Protein AF-A0A317WRM6-F1 (afdb_monomer_lite)

Foldseek 3Di:
DLVVLQVQLLVLLVVVVVCCVPPRLVPDDPVNVVSLLSSLVSLLVVLVDPVSLVSNLSSLVSLLVCLQPDVSSLLSLLLSVVVCVVVVHDHDPSSVVSSVCSCVPRDDPVNVVVCCVVPVPSPD

pLDDT: mean 88.63, std 8.64, range [46.69, 96.06]

InterPro domains:
  IPR053187 Notoamide biosynthesis regulator [PTHR47256] (1-121)

Sequence (124 aa):
AREVCVDAAESVVQLLRIYRAKWGIDYMCLTTVSCVSTALFTLLSELGDPGCKSAFAELCVHARACSRRWPLMKGLMRMLQLSARKNHVTLLPETHALFVDFEATIWERHDDERFKSIYPNFCI

Secondary structure (DSSP, 8-state):
-HHHHHHHHHHHHHHHHHHHHHH-STT--HHHHHHHHHHHHHHHTTTTSHHHHHHHHHHHHHHHHHHTT-HHHHHHHHHHHHHHHHTT----HHHHHHHHHHHHHT--HHHHHHHHHH-GGG--

Organism: NCBI:txid1450535

Structure (mmCIF, N/CA/C/O backbone):
data_AF-A0A317WRM6-F1
#
_entry.id   AF-A0A317WRM6-F1
#
loop_
_atom_site.group_PDB
_atom_site.id
_atom_site.type_symbol
_atom_site.label_atom_id
_atom_site.label_alt_id
_atom_site.label_comp_id
_atom_site.label_asym_id
_atom_site.label_entity_id
_atom_site.label_seq_id
_atom_site.pdbx_PDB_ins_code
_atom_site.Cartn_x
_atom_site.Cartn_y
_atom_site.Cartn_z
_atom_site.occupancy
_atom_site.B_iso_or_equiv
_atom_site.auth_seq_id
_atom_site.auth_comp_id
_atom_site.auth_asym_id
_atom_site.auth_atom_id
_atom_site.pdbx_PDB_model_num
ATOM 1 N N . ALA A 1 1 ? -13.091 13.500 16.367 1.00 81.19 1 ALA A N 1
ATOM 2 C CA . ALA A 1 1 ? -11.744 13.583 15.756 1.00 81.19 1 ALA A CA 1
ATOM 3 C C . ALA A 1 1 ? -11.383 12.287 15.030 1.00 81.19 1 ALA A C 1
ATOM 5 O O . ALA A 1 1 ? -11.184 12.352 13.832 1.00 81.19 1 ALA A O 1
ATOM 6 N N . ARG A 1 2 ? -11.369 11.128 15.712 1.00 87.88 2 ARG A N 1
ATOM 7 C CA . ARG A 1 2 ? -11.096 9.803 15.110 1.00 87.88 2 ARG A CA 1
ATOM 8 C C . ARG A 1 2 ? -11.959 9.485 13.881 1.00 87.88 2 ARG A C 1
ATOM 10 O O . ARG A 1 2 ? -11.409 9.245 12.820 1.00 87.88 2 ARG A O 1
ATOM 17 N N . GLU A 1 3 ? -13.280 9.559 14.025 1.00 90.75 3 GLU A N 1
ATOM 18 C CA . GLU A 1 3 ? -14.256 9.300 12.950 1.00 90.75 3 GLU A CA 1
ATOM 19 C C . GLU A 1 3 ? -13.990 10.156 11.701 1.00 90.75 3 GLU A C 1
ATOM 21 O O . GLU A 1 3 ? -13.790 9.622 10.622 1.00 90.75 3 GLU A O 1
ATOM 26 N N . VAL A 1 4 ? -13.798 11.469 11.877 1.00 94.25 4 VAL A N 1
ATOM 27 C CA . VAL A 1 4 ? -13.439 12.394 10.784 1.00 94.25 4 VAL A CA 1
ATOM 28 C C . VAL A 1 4 ? -12.159 11.970 10.051 1.00 94.25 4 VAL A C 1
ATOM 30 O O . VAL A 1 4 ? -12.070 12.110 8.833 1.00 94.25 4 VAL A O 1
ATOM 33 N N . CYS A 1 5 ? -11.151 11.462 10.767 1.00 93.44 5 CYS A N 1
ATOM 34 C CA . CYS A 1 5 ? -9.920 10.981 10.140 1.00 93.44 5 CYS A CA 1
ATOM 35 C C . CYS A 1 5 ? -10.152 9.700 9.328 1.00 93.44 5 CYS A C 1
ATOM 37 O O . CYS A 1 5 ? -9.566 9.559 8.256 1.00 93.44 5 CYS A O 1
ATOM 39 N N . VAL A 1 6 ? -10.984 8.783 9.829 1.00 93.31 6 VAL A N 1
ATOM 40 C CA . VAL A 1 6 ? -11.346 7.544 9.124 1.00 93.31 6 VAL A CA 1
ATOM 41 C C . VAL A 1 6 ? -12.143 7.872 7.864 1.00 93.31 6 VAL A C 1
ATOM 43 O O . VAL A 1 6 ? -11.726 7.468 6.782 1.00 93.31 6 VAL A O 1
ATOM 46 N N . ASP A 1 7 ? -13.176 8.709 7.965 1.00 95.12 7 ASP A N 1
ATOM 47 C CA . ASP A 1 7 ? -13.976 9.161 6.818 1.00 95.12 7 ASP A CA 1
ATOM 48 C C . ASP A 1 7 ? -13.105 9.832 5.745 1.00 95.12 7 ASP A C 1
ATOM 50 O O . ASP A 1 7 ? -13.259 9.607 4.538 1.00 95.12 7 ASP A O 1
ATOM 54 N N . ALA A 1 8 ? -12.141 10.653 6.172 1.00 95.06 8 ALA A N 1
ATOM 55 C CA . ALA A 1 8 ? -11.186 11.278 5.267 1.00 95.06 8 ALA A CA 1
ATOM 56 C C . ALA A 1 8 ? -10.268 10.242 4.597 1.00 95.06 8 ALA A C 1
ATOM 58 O O . ALA A 1 8 ? -10.011 10.338 3.395 1.00 95.06 8 ALA A O 1
ATOM 59 N N . ALA A 1 9 ? -9.787 9.241 5.339 1.00 95.06 9 ALA A N 1
ATOM 60 C CA . ALA A 1 9 ? -8.959 8.170 4.792 1.00 95.06 9 ALA A CA 1
ATOM 61 C C . ALA A 1 9 ? -9.733 7.316 3.774 1.00 95.06 9 ALA A C 1
ATOM 63 O O . ALA A 1 9 ? -9.209 7.030 2.697 1.00 95.06 9 ALA A O 1
ATOM 64 N N . GLU A 1 10 ? -10.992 6.982 4.056 1.00 94.06 10 GLU A N 1
ATOM 65 C CA . GLU A 1 10 ? -11.882 6.296 3.115 1.00 94.06 10 GLU A CA 1
ATOM 66 C C . GLU A 1 10 ? -12.141 7.134 1.858 1.00 94.06 10 GLU A C 1
ATOM 68 O O . GLU A 1 10 ? -12.072 6.625 0.735 1.00 94.06 10 GLU A O 1
ATOM 73 N N . SER A 1 11 ? -12.341 8.443 2.018 1.00 95.38 11 SER A N 1
ATOM 74 C CA . SER A 1 11 ? -12.479 9.376 0.894 1.00 95.38 11 SER A CA 1
ATOM 75 C C . SER A 1 11 ? -11.225 9.404 0.012 1.00 95.38 11 SER A C 1
ATOM 77 O O . SER A 1 11 ? -11.329 9.452 -1.217 1.00 95.38 11 SER A O 1
ATOM 79 N N . VAL A 1 12 ? -10.029 9.310 0.610 1.00 94.50 12 VAL A N 1
ATOM 80 C CA . VAL A 1 12 ? -8.766 9.160 -0.132 1.00 94.50 12 VAL A CA 1
ATOM 81 C C . VAL A 1 12 ? -8.746 7.850 -0.921 1.00 94.50 12 VAL A C 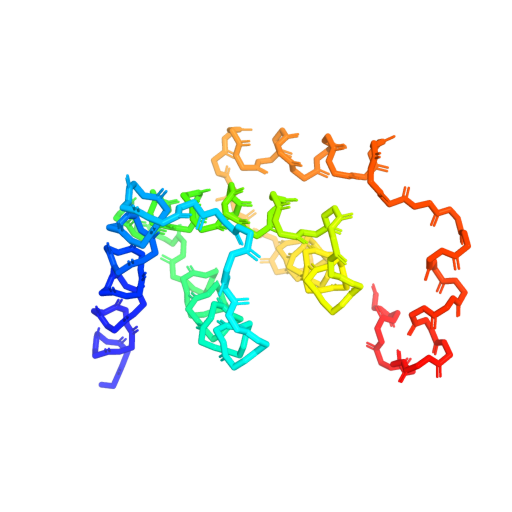1
ATOM 83 O O . VAL A 1 12 ? -8.344 7.869 -2.085 1.00 94.50 12 VAL A O 1
ATOM 86 N N . VAL A 1 13 ? -9.220 6.734 -0.353 1.00 94.00 13 VAL A N 1
ATOM 87 C CA . VAL A 1 13 ? -9.336 5.457 -1.086 1.00 94.00 13 VAL A CA 1
ATOM 88 C C . VAL A 1 13 ? -10.215 5.625 -2.324 1.00 94.00 13 VAL A C 1
ATOM 90 O O . VAL A 1 13 ? -9.792 5.288 -3.433 1.00 94.00 13 VAL A O 1
ATOM 93 N N . GLN A 1 14 ? -11.399 6.224 -2.169 1.00 94.31 14 GLN A N 1
ATOM 94 C CA . GLN A 1 14 ? -12.313 6.454 -3.293 1.00 94.31 14 GLN A CA 1
ATOM 95 C C . GLN A 1 14 ? -11.690 7.353 -4.366 1.00 94.31 14 GLN A C 1
ATOM 97 O O . GLN A 1 14 ? -11.785 7.057 -5.562 1.00 94.31 14 GLN A O 1
ATOM 102 N N . LEU A 1 15 ? -10.994 8.418 -3.961 1.00 92.62 15 LEU A N 1
ATOM 103 C CA . LEU A 1 15 ? -10.312 9.310 -4.894 1.00 92.62 15 LEU A CA 1
ATOM 104 C C . LEU A 1 15 ? -9.218 8.578 -5.681 1.00 92.62 15 LEU A C 1
ATOM 106 O O . LEU A 1 15 ? -9.137 8.734 -6.898 1.00 92.62 15 LEU A O 1
ATOM 110 N N . LEU A 1 16 ? -8.402 7.752 -5.021 1.00 91.25 16 LEU A N 1
ATOM 111 C CA . LEU A 1 16 ? -7.338 6.982 -5.674 1.00 91.25 16 LEU A CA 1
ATOM 112 C C . LEU A 1 16 ? -7.893 5.916 -6.618 1.00 91.25 16 LEU A C 1
ATOM 114 O O . LEU A 1 16 ? -7.305 5.675 -7.677 1.00 91.25 16 LEU A O 1
ATOM 118 N N . ARG A 1 17 ? -9.036 5.317 -6.276 1.00 91.31 17 ARG A N 1
ATOM 119 C CA . ARG A 1 17 ? -9.755 4.385 -7.146 1.00 91.31 17 ARG A CA 1
ATOM 120 C C . ARG A 1 17 ? -10.204 5.074 -8.433 1.00 91.31 17 ARG A C 1
ATOM 122 O O . ARG A 1 17 ? -9.891 4.589 -9.522 1.00 91.31 17 ARG A O 1
ATOM 129 N N . ILE A 1 18 ? -10.866 6.229 -8.323 1.00 91.94 18 ILE A N 1
ATOM 130 C CA . ILE A 1 18 ? -11.280 7.036 -9.482 1.00 91.94 18 ILE A CA 1
ATOM 131 C C . ILE A 1 18 ? -10.053 7.463 -10.286 1.00 91.94 18 ILE A C 1
ATOM 133 O O . ILE A 1 18 ? -10.029 7.311 -11.508 1.00 91.94 18 ILE A O 1
ATOM 137 N N . TYR A 1 19 ? -9.018 7.952 -9.603 1.00 89.56 19 TYR A N 1
ATOM 138 C CA . TYR A 1 19 ? -7.808 8.446 -10.239 1.00 89.56 19 TYR A CA 1
ATOM 139 C C . TYR A 1 19 ? -7.139 7.361 -11.084 1.00 89.56 19 TYR A C 1
ATOM 141 O O . TYR A 1 19 ? -6.888 7.544 -12.275 1.00 89.56 19 TYR A O 1
ATOM 149 N N . ARG A 1 20 ? -6.921 6.187 -10.483 1.00 87.19 20 ARG A N 1
ATOM 150 C CA . ARG A 1 20 ? -6.341 5.030 -11.163 1.00 87.19 20 ARG A CA 1
ATOM 151 C C . ARG A 1 20 ? -7.199 4.580 -12.344 1.00 87.19 20 ARG A C 1
ATOM 153 O O . ARG A 1 20 ? -6.636 4.232 -13.374 1.00 87.19 20 ARG A O 1
ATOM 160 N N . ALA A 1 21 ? -8.524 4.585 -12.210 1.00 90.06 21 ALA A N 1
ATOM 161 C CA . ALA A 1 21 ? -9.429 4.161 -13.276 1.00 90.06 21 ALA A CA 1
ATOM 162 C C . ALA A 1 21 ? -9.463 5.135 -14.466 1.00 90.06 21 ALA A C 1
ATOM 164 O O . ALA A 1 21 ? -9.686 4.708 -15.596 1.00 90.06 21 ALA A O 1
ATOM 165 N N . LYS A 1 22 ? -9.269 6.438 -14.224 1.00 91.38 22 LYS A N 1
ATOM 166 C CA . LYS A 1 22 ? -9.363 7.479 -15.259 1.00 91.38 22 LYS A CA 1
ATOM 167 C C . LYS A 1 22 ? -8.026 7.823 -15.906 1.00 91.38 22 LYS A C 1
ATOM 169 O O . LYS A 1 22 ? -7.989 8.024 -17.114 1.00 91.38 22 LYS A O 1
ATOM 174 N N . TRP A 1 23 ? -6.954 7.885 -15.120 1.00 88.88 23 TRP A N 1
ATOM 175 C CA . TRP A 1 23 ? -5.641 8.344 -15.582 1.00 88.88 23 TRP A CA 1
ATOM 176 C C . TRP A 1 23 ? -4.540 7.293 -15.427 1.00 88.88 23 TRP A C 1
ATOM 178 O O . TRP A 1 23 ? -3.494 7.414 -16.051 1.00 88.88 23 TRP A O 1
ATOM 188 N N . GLY A 1 24 ? -4.758 6.233 -14.649 1.00 85.94 24 GLY A N 1
ATOM 189 C CA . GLY A 1 24 ? -3.700 5.289 -14.293 1.00 85.94 24 GLY A CA 1
ATOM 190 C C . GLY A 1 24 ? -2.808 5.813 -13.164 1.00 85.94 24 GLY A C 1
ATOM 191 O O . GLY A 1 24 ? -2.975 6.922 -12.665 1.00 85.94 24 GLY A O 1
ATOM 192 N N . ILE A 1 25 ? -1.868 4.985 -12.706 1.00 80.06 25 ILE A N 1
ATOM 193 C CA . ILE A 1 25 ? -1.009 5.311 -11.552 1.00 80.06 25 ILE A CA 1
ATOM 194 C C . ILE A 1 25 ? 0.173 6.221 -11.924 1.00 80.06 25 ILE A C 1
ATOM 196 O O . ILE A 1 25 ? 0.790 6.846 -11.067 1.00 80.06 25 ILE A O 1
ATOM 200 N N . ASP A 1 26 ? 0.458 6.313 -13.218 1.00 79.25 26 ASP A N 1
ATOM 201 C CA . ASP A 1 26 ? 1.665 6.912 -13.781 1.00 79.25 26 ASP A CA 1
ATOM 202 C C . ASP A 1 26 ? 1.708 8.436 -13.650 1.00 79.25 26 ASP A C 1
ATOM 204 O O . ASP A 1 26 ? 2.788 9.021 -13.659 1.00 79.25 26 ASP A O 1
ATOM 208 N N . TYR A 1 27 ? 0.542 9.063 -13.500 1.00 79.75 27 TYR A N 1
ATOM 209 C CA . TYR A 1 27 ? 0.389 10.516 -13.450 1.00 79.75 27 TYR A CA 1
ATOM 210 C C . TYR A 1 27 ? 0.244 11.067 -12.02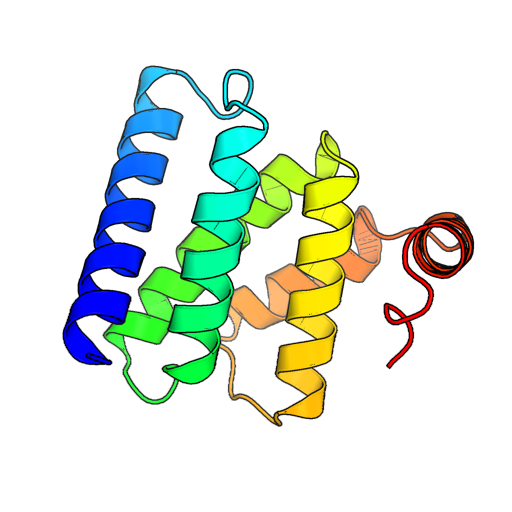8 1.00 79.75 27 TYR A C 1
ATOM 212 O O . TYR A 1 27 ? 0.102 12.280 -11.857 1.00 79.75 27 TYR A O 1
ATOM 220 N N . MET A 1 28 ? 0.258 10.206 -11.001 1.00 77.56 28 MET A N 1
ATOM 221 C CA . MET A 1 28 ? 0.088 10.662 -9.622 1.00 77.56 28 MET A CA 1
ATOM 222 C C . MET A 1 28 ? 1.225 11.627 -9.231 1.00 77.56 28 MET A C 1
ATOM 224 O O . MET A 1 28 ? 2.386 11.437 -9.590 1.00 77.56 28 MET A O 1
ATOM 228 N N . CYS A 1 29 ? 0.897 12.673 -8.472 1.00 79.75 29 CYS A N 1
ATOM 229 C CA . CYS A 1 29 ? 1.877 13.657 -8.015 1.00 79.75 29 CYS A CA 1
ATOM 230 C C . CYS A 1 29 ? 2.544 13.198 -6.711 1.00 79.75 29 CYS A C 1
ATOM 232 O O . CYS A 1 29 ? 1.951 12.471 -5.914 1.00 79.75 29 CYS A O 1
ATOM 234 N N . LEU A 1 30 ? 3.755 13.689 -6.434 1.00 78.19 30 LEU A N 1
ATOM 235 C CA . LEU A 1 30 ? 4.442 13.437 -5.166 1.00 78.19 30 LEU A CA 1
ATOM 236 C C . LEU A 1 30 ? 3.612 13.890 -3.952 1.00 78.19 30 LEU A C 1
ATOM 238 O O . LEU A 1 30 ? 3.650 13.241 -2.911 1.00 78.19 30 LEU A O 1
ATOM 242 N N . THR A 1 31 ? 2.814 14.953 -4.083 1.00 83.19 31 THR A N 1
ATOM 243 C CA . THR A 1 31 ? 1.901 15.412 -3.021 1.00 83.19 31 THR A CA 1
ATOM 244 C C . THR A 1 31 ? 0.830 14.380 -2.674 1.00 83.19 31 THR A C 1
ATOM 246 O O . THR A 1 31 ? 0.372 14.330 -1.540 1.00 83.19 31 THR A O 1
ATOM 249 N N . THR A 1 32 ? 0.469 13.490 -3.600 1.00 85.31 32 THR A N 1
ATOM 250 C CA . THR A 1 32 ? -0.442 12.375 -3.320 1.00 85.31 32 THR A CA 1
ATOM 251 C C . THR A 1 32 ? 0.175 11.387 -2.326 1.00 85.31 32 THR A C 1
ATOM 253 O O . THR A 1 32 ? -0.552 10.760 -1.561 1.00 85.31 32 THR A O 1
ATOM 256 N N . VAL A 1 33 ? 1.509 11.276 -2.270 1.00 84.81 33 VAL A N 1
ATOM 257 C CA . VAL A 1 33 ? 2.203 10.360 -1.351 1.00 84.81 33 VAL A CA 1
ATOM 258 C C . VAL A 1 33 ? 1.984 10.747 0.110 1.00 84.81 33 VAL A C 1
ATOM 260 O O . VAL A 1 33 ? 1.797 9.855 0.934 1.00 84.81 33 VAL A O 1
ATOM 263 N N . SER A 1 34 ? 1.956 12.040 0.451 1.00 86.62 34 SER A N 1
ATOM 264 C CA . SER A 1 34 ? 1.674 12.460 1.831 1.00 86.62 34 SER A CA 1
ATOM 265 C C . SER A 1 34 ? 0.230 12.145 2.225 1.00 86.62 34 SER A C 1
ATOM 267 O O . SER A 1 34 ? 0.012 11.596 3.300 1.00 86.62 34 SER A O 1
ATOM 269 N N . CYS A 1 35 ? -0.742 12.382 1.339 1.00 89.88 35 CYS A N 1
ATOM 270 C CA . CYS A 1 35 ? -2.142 12.020 1.581 1.00 89.88 35 CYS A CA 1
ATOM 271 C C . CYS A 1 35 ? -2.325 10.504 1.760 1.00 89.88 35 CYS A C 1
ATOM 273 O O . CYS A 1 35 ? -2.981 10.068 2.703 1.00 89.88 35 CYS A O 1
ATOM 275 N N . VAL A 1 36 ? -1.708 9.700 0.885 1.00 92.31 36 VAL A N 1
ATOM 276 C CA . VAL A 1 36 ? -1.723 8.229 0.964 1.00 92.31 36 VAL A CA 1
ATOM 277 C C . VAL A 1 36 ? -1.074 7.752 2.263 1.00 92.31 36 VAL A C 1
ATOM 279 O O . VAL A 1 36 ? -1.614 6.871 2.925 1.00 92.31 36 VAL A O 1
ATOM 282 N N . SER A 1 37 ? 0.055 8.354 2.650 1.00 92.06 37 SER A N 1
ATOM 283 C CA . SER A 1 37 ? 0.745 8.068 3.910 1.00 92.06 37 SER A CA 1
ATOM 284 C C . SER A 1 37 ? -0.171 8.268 5.109 1.00 92.06 37 SER A C 1
ATOM 286 O O . SER A 1 37 ? -0.370 7.346 5.900 1.00 92.06 37 SER A O 1
ATOM 288 N N . THR A 1 38 ? -0.771 9.455 5.219 1.00 93.56 38 THR A N 1
ATOM 289 C CA . THR A 1 38 ? -1.664 9.790 6.328 1.00 93.56 38 THR A CA 1
ATOM 290 C C . THR A 1 38 ? -2.844 8.825 6.384 1.00 93.56 38 THR A C 1
ATOM 292 O O . THR A 1 38 ? -3.086 8.250 7.440 1.00 93.56 38 THR A O 1
ATOM 295 N N . ALA A 1 39 ? -3.507 8.563 5.254 1.00 95.44 39 ALA A N 1
ATOM 296 C CA . ALA A 1 39 ? -4.624 7.622 5.196 1.00 95.44 39 ALA A CA 1
ATOM 297 C C . ALA A 1 39 ? -4.219 6.199 5.626 1.00 95.44 39 ALA A C 1
ATOM 299 O O . ALA A 1 39 ? -4.920 5.573 6.419 1.00 95.44 39 ALA A O 1
ATOM 300 N N . LEU A 1 40 ? -3.063 5.702 5.170 1.00 95.19 40 LEU A N 1
ATOM 301 C CA . LEU A 1 40 ? -2.553 4.379 5.542 1.00 95.19 40 LEU A CA 1
ATOM 302 C C . LEU A 1 40 ? -2.292 4.258 7.046 1.00 95.19 40 LEU A C 1
ATOM 304 O O . LEU A 1 40 ? -2.714 3.276 7.650 1.00 95.19 40 LEU A O 1
ATOM 308 N N . PHE A 1 41 ? -1.629 5.235 7.669 1.00 94.00 41 PHE A N 1
ATOM 309 C CA . PHE A 1 41 ? -1.349 5.187 9.110 1.00 94.00 41 PHE A CA 1
ATOM 310 C C . PHE A 1 41 ? -2.595 5.423 9.973 1.00 94.00 41 PHE A C 1
ATOM 312 O O . PHE A 1 41 ? -2.711 4.825 11.048 1.00 94.00 41 PHE A O 1
ATOM 319 N N . THR A 1 42 ? -3.546 6.234 9.500 1.00 95.00 42 THR A N 1
ATOM 320 C CA . THR A 1 42 ? -4.863 6.363 10.131 1.00 95.00 42 THR A CA 1
ATOM 321 C C . THR A 1 42 ? -5.578 5.016 10.138 1.00 95.00 42 THR A C 1
ATOM 323 O O . THR A 1 42 ? -5.923 4.530 11.207 1.00 95.00 42 THR A O 1
ATOM 326 N N . LEU A 1 43 ? -5.715 4.358 8.984 1.00 94.38 43 LEU A N 1
ATOM 327 C CA . LEU A 1 43 ? -6.417 3.075 8.890 1.00 94.38 43 LEU A CA 1
ATOM 328 C C . LEU A 1 43 ? -5.675 1.936 9.607 1.00 94.38 43 LEU A C 1
ATOM 330 O O . LEU A 1 43 ? -6.317 1.078 10.206 1.00 94.38 43 LEU A O 1
ATOM 334 N N . LEU A 1 44 ? -4.335 1.945 9.618 1.00 93.44 44 LEU A N 1
ATOM 335 C CA . LEU A 1 44 ? -3.521 0.970 10.359 1.00 93.44 44 LEU A CA 1
ATOM 336 C C . LEU A 1 44 ? -3.849 0.971 11.861 1.00 93.44 44 LEU A C 1
ATOM 338 O O . LEU A 1 44 ? -3.853 -0.084 12.493 1.00 93.44 44 LEU A O 1
ATOM 342 N N . SER A 1 45 ? -4.128 2.150 12.422 1.00 91.00 45 SER A N 1
ATOM 343 C CA . SER A 1 45 ? -4.478 2.316 13.840 1.00 91.00 45 SER A CA 1
ATOM 344 C C . SER A 1 45 ? -5.899 1.831 14.156 1.00 91.00 45 SER A C 1
ATOM 346 O O . SER A 1 45 ? -6.251 1.660 15.319 1.00 91.00 45 SER A O 1
ATOM 348 N N . GLU A 1 46 ? -6.698 1.580 13.118 1.00 92.19 46 GLU A N 1
ATOM 349 C CA . GLU A 1 46 ? -8.138 1.337 13.184 1.00 92.19 46 GLU A CA 1
ATOM 350 C C . GLU A 1 46 ? -8.535 -0.049 12.660 1.00 92.19 46 GLU A C 1
ATOM 352 O O . GLU A 1 46 ? -9.713 -0.352 12.487 1.00 92.19 46 GLU A O 1
ATOM 357 N N . LEU A 1 47 ? -7.565 -0.953 12.482 1.00 90.00 47 LEU A N 1
ATOM 358 C CA . LEU A 1 47 ? -7.788 -2.312 11.973 1.00 90.00 47 LEU A CA 1
ATOM 359 C C . LEU A 1 47 ? -8.627 -3.213 12.899 1.00 90.00 47 LEU A C 1
ATOM 361 O O . LEU A 1 47 ? -8.765 -4.396 12.619 1.00 90.00 47 LEU A O 1
ATOM 365 N N . GLY A 1 48 ? -9.199 -2.710 13.994 1.00 86.38 48 GLY A N 1
ATOM 366 C CA . GLY A 1 48 ? -10.268 -3.409 14.715 1.00 86.38 48 GLY A CA 1
ATOM 367 C C . GLY A 1 48 ? -11.593 -3.416 13.944 1.00 86.38 48 GLY A C 1
ATOM 368 O O . GLY A 1 48 ? -12.364 -4.367 14.066 1.00 86.38 48 GLY A O 1
ATOM 369 N N . ASP A 1 49 ? -11.829 -2.395 13.118 1.00 88.81 49 ASP A N 1
ATOM 370 C CA . ASP A 1 49 ? -13.030 -2.251 12.300 1.00 88.81 49 ASP A CA 1
ATOM 371 C C . ASP A 1 49 ? -12.872 -2.951 10.928 1.00 88.81 49 ASP A C 1
ATOM 373 O O . ASP A 1 49 ? -11.886 -2.712 10.219 1.00 88.81 49 ASP A O 1
ATOM 377 N N . PRO A 1 50 ? -13.812 -3.826 10.516 1.00 87.19 50 PRO A N 1
ATOM 378 C CA . PRO A 1 50 ? -13.774 -4.475 9.206 1.00 87.19 50 PRO A CA 1
ATOM 379 C C . PRO A 1 50 ? -13.754 -3.505 8.015 1.00 87.19 50 PRO A C 1
ATOM 381 O O . PRO A 1 50 ? -13.087 -3.807 7.021 1.00 87.19 50 PRO A O 1
ATOM 384 N N . GLY A 1 51 ? -14.441 -2.359 8.111 1.00 88.62 51 GLY A N 1
ATOM 385 C CA . GLY A 1 51 ? -14.428 -1.324 7.069 1.00 88.62 51 GLY A CA 1
ATOM 386 C C . GLY A 1 51 ? -13.017 -0.781 6.858 1.00 88.62 51 GLY A C 1
ATOM 387 O O . GLY A 1 51 ? -12.458 -0.873 5.759 1.00 88.62 51 GLY A O 1
ATOM 388 N N . CYS A 1 52 ? -12.378 -0.379 7.957 1.00 92.06 52 CYS A N 1
ATOM 389 C CA . CYS A 1 52 ? -10.990 0.072 7.970 1.00 92.06 52 CYS A CA 1
ATOM 390 C C . CYS A 1 52 ? -10.011 -0.985 7.434 1.00 92.06 52 CYS A C 1
ATOM 392 O O . CYS A 1 52 ? -9.087 -0.642 6.695 1.00 92.06 52 CYS A O 1
ATOM 394 N N . LYS A 1 53 ? -10.210 -2.278 7.745 1.00 93.00 53 LYS A N 1
ATOM 395 C CA . LYS A 1 53 ? -9.370 -3.366 7.202 1.00 93.00 53 LYS A CA 1
ATOM 396 C C . LYS A 1 53 ? -9.425 -3.446 5.679 1.00 93.00 53 LYS A C 1
ATOM 398 O O . LYS A 1 53 ? -8.379 -3.601 5.047 1.00 93.00 53 LYS A O 1
ATOM 403 N N . SER A 1 54 ? -10.621 -3.351 5.100 1.00 93.00 54 SER A N 1
ATOM 404 C CA . SER A 1 54 ? -10.807 -3.407 3.647 1.00 93.00 54 SER A CA 1
ATOM 405 C C . SER A 1 54 ? -10.197 -2.181 2.961 1.00 93.00 54 SER A C 1
ATOM 407 O O . SER A 1 54 ? -9.407 -2.329 2.026 1.00 93.00 54 SER A O 1
ATOM 409 N N . ALA A 1 55 ? -10.470 -0.983 3.487 1.00 94.50 55 ALA A N 1
ATOM 410 C CA . ALA A 1 55 ? -9.897 0.262 2.979 1.00 94.50 55 ALA A CA 1
ATOM 411 C C . ALA A 1 55 ? -8.358 0.262 3.055 1.00 94.50 55 ALA A C 1
ATOM 413 O O . ALA A 1 55 ? -7.676 0.654 2.104 1.00 94.50 55 ALA A O 1
ATOM 414 N N . PHE A 1 56 ? -7.795 -0.237 4.160 1.00 95.44 56 PHE A N 1
ATOM 415 C CA . PHE A 1 56 ? -6.350 -0.376 4.331 1.00 95.44 56 PHE A CA 1
ATOM 416 C C . PHE A 1 56 ? -5.739 -1.331 3.302 1.00 95.44 56 PHE A C 1
ATOM 418 O O . PHE A 1 56 ? -4.730 -0.999 2.678 1.00 95.44 56 PHE A O 1
ATOM 425 N N . ALA A 1 57 ? -6.353 -2.500 3.093 1.00 94.94 57 ALA A N 1
ATOM 426 C CA . ALA A 1 57 ? -5.886 -3.479 2.116 1.00 94.94 57 ALA A CA 1
ATOM 427 C C . ALA A 1 57 ? -5.846 -2.894 0.695 1.00 94.94 57 ALA A C 1
ATOM 429 O O . ALA A 1 57 ? -4.842 -3.041 -0.007 1.00 94.94 57 ALA A O 1
ATOM 430 N N . GLU A 1 58 ? -6.889 -2.162 0.295 1.00 94.38 58 GLU A N 1
ATOM 431 C CA . GLU A 1 58 ? -6.933 -1.487 -1.002 1.00 94.38 58 GLU A CA 1
ATOM 432 C C . GLU A 1 58 ? -5.812 -0.448 -1.141 1.00 94.38 58 GLU A C 1
ATOM 434 O O . GLU A 1 58 ? -5.069 -0.465 -2.129 1.00 94.38 58 GLU A O 1
ATOM 439 N N . LEU A 1 59 ? -5.606 0.406 -0.132 1.00 94.56 59 LEU A N 1
ATOM 440 C CA . LEU A 1 59 ? -4.498 1.364 -0.154 1.00 94.56 59 LEU A CA 1
ATOM 441 C C . LEU A 1 59 ? -3.130 0.684 -0.222 1.00 94.56 59 LEU A C 1
ATOM 443 O O . LEU A 1 59 ? -2.253 1.185 -0.927 1.00 94.56 59 LEU A O 1
ATOM 447 N N . CYS A 1 60 ? -2.929 -0.457 0.440 1.00 95.31 60 CYS A N 1
ATOM 448 C CA . CYS A 1 60 ? -1.683 -1.218 0.333 1.00 95.31 60 CYS A CA 1
ATOM 449 C C . CYS A 1 60 ? -1.418 -1.700 -1.102 1.00 95.31 60 CYS A C 1
ATOM 451 O O . CYS A 1 60 ? -0.271 -1.666 -1.554 1.00 95.31 60 CYS A O 1
ATOM 453 N N . VAL A 1 61 ? -2.456 -2.082 -1.856 1.00 93.31 61 VAL A N 1
ATOM 454 C CA . VAL A 1 61 ? -2.333 -2.424 -3.287 1.00 93.31 61 VAL A CA 1
ATOM 455 C C . VAL A 1 61 ? -1.873 -1.218 -4.103 1.00 93.31 61 VAL A C 1
ATOM 457 O O . VAL A 1 61 ? -0.976 -1.340 -4.944 1.00 93.31 61 VAL A O 1
ATOM 460 N N . HIS A 1 62 ? -2.449 -0.043 -3.848 1.00 90.69 62 HIS A N 1
ATOM 461 C CA . HIS A 1 62 ? -2.030 1.197 -4.504 1.00 90.69 62 HIS A CA 1
ATOM 462 C C . HIS A 1 62 ? -0.589 1.577 -4.148 1.00 90.69 62 HIS A C 1
ATOM 464 O O . HIS A 1 62 ? 0.220 1.833 -5.041 1.00 90.69 62 HIS A O 1
ATOM 470 N N . ALA A 1 63 ? -0.250 1.556 -2.861 1.00 92.81 63 ALA A N 1
ATOM 471 C CA . ALA A 1 63 ? 1.078 1.885 -2.366 1.00 92.81 63 ALA A CA 1
ATOM 472 C C . ALA A 1 63 ? 2.142 0.952 -2.960 1.00 92.81 63 ALA A C 1
ATOM 474 O O . ALA A 1 63 ? 3.123 1.441 -3.516 1.00 92.81 63 ALA A O 1
ATOM 475 N N . ARG A 1 64 ? 1.903 -0.368 -2.978 1.00 93.06 64 ARG A N 1
ATOM 476 C CA . ARG A 1 64 ? 2.792 -1.350 -3.622 1.00 93.06 64 ARG A CA 1
ATOM 477 C C . ARG A 1 64 ? 3.061 -1.024 -5.089 1.00 93.06 64 ARG A C 1
ATOM 479 O O . ARG A 1 64 ? 4.208 -1.086 -5.532 1.0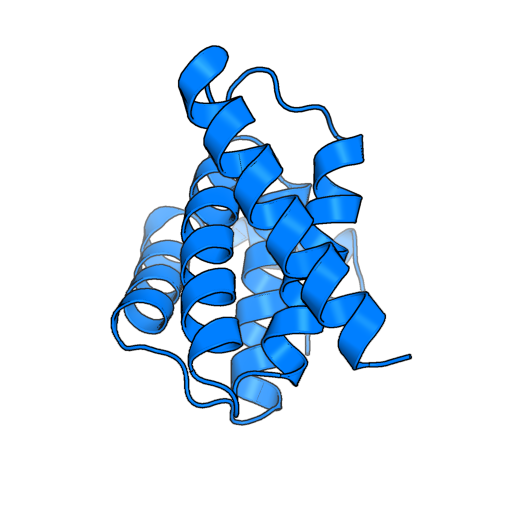0 93.06 64 ARG A O 1
ATOM 486 N N . ALA A 1 65 ? 2.021 -0.692 -5.851 1.00 89.88 65 ALA A N 1
ATOM 487 C CA . ALA A 1 65 ? 2.173 -0.353 -7.262 1.00 89.88 65 ALA A CA 1
ATOM 488 C C . ALA A 1 65 ? 3.029 0.916 -7.449 1.00 89.88 65 ALA A C 1
ATOM 490 O O . ALA A 1 65 ? 3.924 0.935 -8.297 1.00 89.88 65 ALA A O 1
ATOM 491 N N . CYS A 1 66 ? 2.828 1.929 -6.603 1.00 88.50 66 CYS A N 1
ATOM 492 C CA . CYS A 1 66 ? 3.634 3.150 -6.581 1.00 88.50 66 CYS A CA 1
ATOM 493 C C . CYS A 1 66 ? 5.091 2.910 -6.129 1.00 88.50 66 CYS A C 1
ATOM 495 O O . CYS A 1 66 ? 6.006 3.560 -6.641 1.00 88.50 66 CYS A O 1
ATOM 497 N N . SER A 1 67 ? 5.352 1.960 -5.222 1.00 91.25 67 SER A N 1
ATOM 498 C CA . SER A 1 67 ? 6.704 1.652 -4.721 1.00 91.25 67 SER A CA 1
ATOM 499 C C . SER A 1 67 ? 7.682 1.202 -5.802 1.00 91.25 67 SER A C 1
ATOM 501 O O . SER A 1 67 ? 8.887 1.362 -5.632 1.00 91.25 67 SER A O 1
ATOM 503 N N . ARG A 1 68 ? 7.187 0.669 -6.926 1.00 88.00 68 ARG A N 1
ATOM 504 C CA . ARG A 1 68 ? 8.032 0.281 -8.069 1.00 88.00 68 ARG A CA 1
ATOM 505 C C . ARG A 1 68 ? 8.698 1.474 -8.749 1.00 88.00 68 ARG A C 1
ATOM 507 O O . ARG A 1 68 ? 9.718 1.305 -9.405 1.00 88.00 68 ARG A O 1
ATOM 514 N N . ARG A 1 69 ? 8.092 2.657 -8.643 1.00 84.69 69 ARG A N 1
ATOM 515 C CA . ARG A 1 69 ? 8.545 3.875 -9.328 1.00 84.69 69 ARG A CA 1
ATOM 516 C C . ARG A 1 69 ? 9.121 4.895 -8.368 1.00 84.69 69 ARG A C 1
ATOM 518 O O . ARG A 1 69 ? 10.024 5.638 -8.737 1.00 84.69 69 ARG A O 1
ATOM 525 N N . TRP A 1 70 ? 8.587 4.958 -7.153 1.00 86.44 70 TRP A N 1
ATOM 526 C CA . TRP A 1 70 ? 8.890 6.037 -6.227 1.00 86.44 70 TRP A CA 1
ATOM 527 C C . TRP A 1 70 ? 9.588 5.517 -4.979 1.00 86.44 70 TRP A C 1
ATOM 529 O O . TRP A 1 70 ? 8.942 4.870 -4.147 1.00 86.44 70 TRP A O 1
ATOM 539 N N . PRO A 1 71 ? 10.877 5.860 -4.787 1.00 87.69 71 PRO A N 1
ATOM 540 C CA . PRO A 1 71 ? 11.622 5.481 -3.593 1.00 87.69 71 PRO A CA 1
ATOM 541 C C . PRO A 1 71 ? 10.906 5.890 -2.304 1.00 87.69 71 PRO A C 1
ATOM 543 O O . PRO A 1 71 ? 10.839 5.105 -1.369 1.00 87.69 71 PRO A O 1
ATOM 546 N N . LEU A 1 72 ? 10.273 7.067 -2.265 1.00 86.62 72 LEU A N 1
ATOM 547 C CA . LEU A 1 72 ? 9.526 7.495 -1.081 1.00 86.62 72 LEU A CA 1
ATOM 548 C C . LEU A 1 72 ? 8.395 6.516 -0.719 1.00 86.62 72 LEU A C 1
ATOM 550 O O . LEU A 1 72 ? 8.246 6.152 0.444 1.00 86.62 72 LEU A O 1
ATOM 554 N N . MET A 1 73 ? 7.639 6.037 -1.710 1.00 90.19 73 MET A N 1
ATOM 555 C CA . MET A 1 73 ? 6.576 5.056 -1.478 1.00 90.19 73 MET A CA 1
ATOM 556 C C . MET A 1 73 ? 7.136 3.672 -1.132 1.00 90.19 73 MET A C 1
ATOM 558 O O . MET A 1 73 ? 6.546 2.933 -0.348 1.00 90.19 73 MET A O 1
ATOM 562 N N . LYS A 1 74 ? 8.285 3.298 -1.701 1.00 92.00 74 LYS A N 1
ATOM 563 C CA . LYS A 1 74 ? 9.008 2.077 -1.321 1.00 92.00 74 LYS A CA 1
ATOM 564 C C . LYS A 1 74 ? 9.401 2.111 0.156 1.00 92.00 74 LYS A C 1
ATOM 566 O O . LYS A 1 74 ? 9.116 1.163 0.884 1.00 92.00 74 LYS A O 1
ATOM 571 N N . GLY A 1 75 ? 9.955 3.233 0.611 1.00 90.88 75 GLY A N 1
ATOM 572 C CA . GLY A 1 75 ? 10.250 3.456 2.021 1.00 90.88 75 GLY A CA 1
ATOM 573 C C . GLY A 1 75 ? 8.987 3.394 2.885 1.00 90.88 75 GLY A C 1
ATOM 574 O O . GLY A 1 75 ? 8.935 2.691 3.889 1.00 90.88 75 GLY A O 1
ATOM 575 N N . LEU A 1 76 ? 7.917 4.061 2.458 1.00 91.38 76 LEU A N 1
ATOM 576 C CA . LEU A 1 76 ? 6.647 4.059 3.177 1.00 91.38 76 LEU A CA 1
ATOM 577 C C . LEU A 1 76 ? 6.047 2.659 3.358 1.00 91.38 76 LEU A C 1
ATOM 579 O O . LEU A 1 76 ? 5.627 2.311 4.459 1.00 91.38 76 LEU A O 1
ATOM 583 N N . MET A 1 77 ? 6.059 1.838 2.308 1.00 93.56 77 MET A N 1
ATOM 584 C CA . MET A 1 77 ? 5.608 0.446 2.379 1.00 93.56 77 MET A CA 1
ATOM 585 C C . MET A 1 77 ? 6.393 -0.360 3.415 1.00 93.56 77 MET A C 1
ATOM 587 O O . MET A 1 77 ? 5.797 -1.106 4.194 1.00 93.56 77 MET A O 1
ATOM 591 N N . ARG A 1 78 ? 7.716 -0.175 3.478 1.00 92.94 78 ARG A N 1
ATOM 592 C CA . ARG A 1 78 ? 8.543 -0.840 4.488 1.00 92.94 78 ARG A CA 1
ATOM 593 C C . ARG A 1 78 ? 8.237 -0.333 5.898 1.00 92.94 78 ARG A C 1
ATOM 595 O O . ARG A 1 78 ? 8.097 -1.154 6.801 1.00 92.94 78 ARG A O 1
ATOM 602 N N . MET A 1 79 ? 8.049 0.974 6.090 1.00 91.06 79 MET A N 1
ATOM 603 C CA . MET A 1 79 ? 7.639 1.519 7.393 1.00 91.06 79 MET A CA 1
ATOM 604 C C . MET A 1 79 ? 6.292 0.963 7.849 1.00 91.06 79 MET A C 1
ATOM 606 O O . MET A 1 79 ? 6.148 0.622 9.020 1.00 91.06 79 MET A O 1
ATOM 610 N N . LEU A 1 80 ? 5.317 0.832 6.945 1.00 92.75 80 LEU A N 1
ATOM 611 C CA . LEU A 1 80 ? 4.016 0.239 7.263 1.00 92.75 80 LEU A CA 1
ATOM 612 C C . LEU A 1 80 ? 4.142 -1.222 7.682 1.00 92.75 80 LEU A C 1
ATOM 614 O O . LEU A 1 80 ? 3.557 -1.617 8.687 1.00 92.75 80 LEU A O 1
ATOM 618 N N . GLN A 1 81 ? 4.942 -2.006 6.958 1.00 92.25 81 GLN A N 1
ATOM 619 C CA . GLN A 1 81 ? 5.202 -3.404 7.294 1.00 92.25 81 GLN A CA 1
ATOM 620 C C . GLN A 1 81 ? 5.837 -3.538 8.689 1.00 92.25 81 GLN A C 1
ATOM 622 O O . GLN A 1 81 ? 5.382 -4.346 9.500 1.00 92.25 81 GLN A O 1
ATOM 627 N N . LEU A 1 82 ? 6.861 -2.732 8.988 1.00 90.50 82 LEU A N 1
ATOM 628 C CA . LEU A 1 82 ? 7.522 -2.717 10.297 1.00 90.50 82 LEU A CA 1
ATOM 629 C C . LEU A 1 82 ? 6.578 -2.232 11.406 1.00 90.50 82 LEU A C 1
ATOM 631 O O . LEU A 1 82 ? 6.527 -2.838 12.473 1.00 90.50 82 LEU A O 1
ATOM 635 N N . SER A 1 83 ? 5.772 -1.203 11.141 1.00 90.62 83 SER A N 1
ATOM 636 C CA . SER A 1 83 ? 4.793 -0.676 12.101 1.00 90.62 83 SER A CA 1
ATOM 637 C C . SER A 1 83 ? 3.706 -1.700 12.419 1.00 90.62 83 SER A C 1
ATOM 639 O O . SER A 1 83 ? 3.382 -1.904 13.586 1.00 90.62 83 SER A O 1
ATOM 641 N N . ALA A 1 84 ? 3.182 -2.400 11.410 1.00 90.44 84 ALA A N 1
ATOM 642 C CA . ALA A 1 84 ? 2.197 -3.458 11.608 1.00 90.44 84 ALA A CA 1
ATOM 643 C C . ALA A 1 84 ? 2.764 -4.611 12.456 1.00 90.44 84 ALA A C 1
ATOM 645 O O . ALA A 1 84 ? 2.082 -5.096 13.359 1.00 90.44 84 ALA A O 1
ATOM 646 N N . ARG A 1 85 ? 4.026 -5.005 12.210 1.00 89.94 85 ARG A N 1
ATOM 647 C CA . ARG A 1 85 ? 4.738 -6.024 13.003 1.00 89.94 85 ARG A CA 1
ATOM 648 C C . ARG A 1 85 ? 4.940 -5.567 14.451 1.00 89.94 85 ARG A C 1
ATOM 650 O O . ARG A 1 85 ? 4.571 -6.295 15.366 1.00 89.94 85 ARG A O 1
ATOM 657 N N . LYS A 1 86 ? 5.478 -4.359 14.653 1.00 88.44 86 LYS A N 1
ATOM 658 C CA . LYS A 1 86 ? 5.760 -3.780 15.977 1.00 88.44 86 LYS A CA 1
ATOM 659 C C . LYS A 1 86 ? 4.501 -3.618 16.829 1.00 88.44 86 LYS A C 1
ATOM 661 O O . LYS A 1 86 ? 4.543 -3.863 18.027 1.00 88.44 86 LYS A O 1
ATOM 666 N N . ASN A 1 87 ? 3.390 -3.223 16.213 1.00 86.12 87 ASN A N 1
ATOM 667 C CA . ASN A 1 87 ? 2.117 -3.013 16.903 1.00 86.12 87 ASN A CA 1
ATOM 668 C C . ASN A 1 87 ? 1.259 -4.291 16.992 1.00 86.12 87 ASN A C 1
ATOM 670 O O . ASN A 1 87 ? 0.105 -4.211 17.404 1.00 86.12 87 ASN A O 1
ATOM 674 N N . HIS A 1 88 ? 1.793 -5.457 16.598 1.00 87.19 88 HIS A N 1
ATOM 675 C CA . HIS A 1 88 ? 1.099 -6.751 16.615 1.00 87.19 88 HIS A CA 1
ATOM 676 C C . HIS A 1 88 ? -0.280 -6.727 15.935 1.00 87.19 88 HIS A C 1
ATOM 678 O O . HIS A 1 88 ? -1.237 -7.355 16.395 1.00 87.19 88 HIS A O 1
ATOM 684 N N . VAL A 1 89 ? -0.398 -5.989 14.827 1.00 88.94 89 VAL A N 1
ATOM 685 C CA . VAL A 1 89 ? -1.694 -5.794 14.177 1.00 88.94 89 VAL A CA 1
ATOM 686 C C . VAL A 1 89 ? -2.096 -7.031 13.379 1.00 88.94 89 VAL A C 1
ATOM 688 O O . VAL A 1 89 ? -1.297 -7.604 12.637 1.00 88.94 89 VAL A O 1
ATOM 691 N N . THR A 1 90 ? -3.364 -7.429 13.494 1.00 90.25 90 T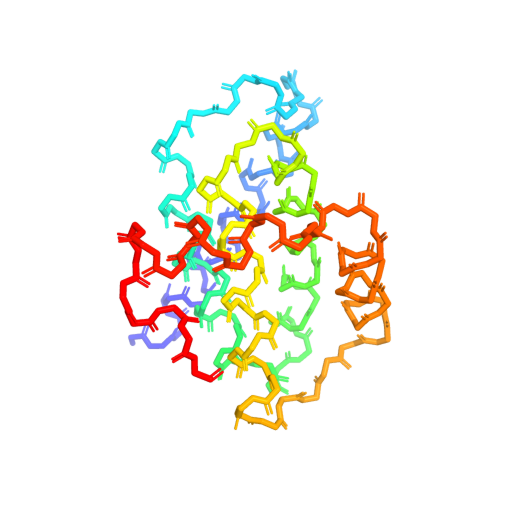HR A N 1
ATOM 692 C CA . THR A 1 90 ? -3.922 -8.539 12.713 1.00 90.25 90 THR A CA 1
ATOM 693 C C . THR A 1 90 ? -4.314 -8.057 11.319 1.00 90.25 90 THR A C 1
ATOM 695 O O . THR A 1 90 ? -5.364 -7.439 11.129 1.00 90.25 90 THR A O 1
ATOM 698 N N . LEU A 1 91 ? -3.460 -8.347 10.340 1.00 91.06 91 LEU A N 1
ATOM 699 C CA . LEU A 1 91 ? -3.692 -8.036 8.931 1.00 91.06 91 LEU A CA 1
ATOM 700 C C . LEU A 1 91 ? -4.630 -9.053 8.272 1.00 91.06 91 LEU A C 1
ATOM 702 O O . LEU A 1 91 ? -4.681 -1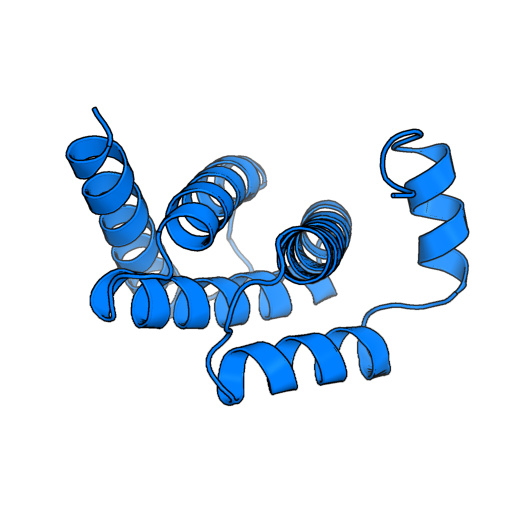0.218 8.669 1.00 91.06 91 LEU A O 1
ATOM 706 N N . LEU A 1 92 ? -5.330 -8.625 7.219 1.00 92.88 92 LEU A N 1
ATOM 707 C CA . LEU A 1 92 ? -6.000 -9.558 6.315 1.00 92.88 92 LEU A CA 1
ATOM 708 C C . LEU A 1 92 ? -4.961 -10.439 5.594 1.00 92.88 92 LEU A C 1
ATOM 710 O O . LEU A 1 92 ? -3.849 -9.964 5.328 1.00 92.88 92 LEU A O 1
ATOM 714 N N . PRO A 1 93 ? -5.304 -11.695 5.240 1.00 93.25 93 PRO A N 1
ATOM 715 C CA . PRO A 1 93 ? -4.382 -12.603 4.557 1.00 93.25 93 PRO A CA 1
ATOM 716 C C . PRO A 1 93 ? -3.790 -12.012 3.272 1.00 93.25 93 PRO A C 1
ATOM 718 O O . PRO A 1 93 ? -2.589 -12.120 3.040 1.00 93.25 93 PRO A O 1
ATOM 721 N N . GLU A 1 94 ? -4.607 -11.324 2.474 1.00 92.56 94 GLU A N 1
ATOM 722 C CA . GLU A 1 94 ? -4.177 -10.631 1.254 1.00 92.56 94 GLU A CA 1
ATOM 723 C C . GLU A 1 94 ? -3.168 -9.505 1.518 1.00 92.56 94 GLU A C 1
ATOM 725 O O . GLU A 1 94 ? -2.148 -9.423 0.835 1.00 92.56 94 GLU A O 1
ATOM 730 N N . THR A 1 95 ? -3.385 -8.681 2.546 1.00 93.94 95 THR A N 1
ATOM 731 C CA . THR A 1 95 ? -2.454 -7.608 2.925 1.00 93.94 95 THR A CA 1
ATOM 732 C C . THR A 1 95 ? -1.140 -8.174 3.450 1.00 93.94 95 THR A C 1
ATOM 734 O O . THR A 1 95 ? -0.065 -7.655 3.149 1.00 93.94 95 THR A O 1
ATOM 737 N N . HIS A 1 96 ? -1.203 -9.267 4.214 1.00 94.62 96 HIS A N 1
ATOM 738 C CA . HIS A 1 96 ? -0.007 -9.967 4.666 1.00 94.62 96 HIS A CA 1
ATOM 739 C C . HIS A 1 96 ? 0.791 -10.534 3.483 1.00 94.62 96 HIS A C 1
ATOM 741 O O . HIS A 1 96 ? 1.990 -10.273 3.374 1.00 94.62 96 HIS A O 1
ATOM 747 N N . ALA A 1 97 ? 0.125 -11.243 2.566 1.00 95.31 97 ALA A N 1
ATOM 748 C CA . ALA A 1 97 ? 0.744 -11.780 1.357 1.00 95.31 97 ALA A CA 1
ATOM 749 C C . ALA A 1 97 ? 1.375 -10.671 0.501 1.00 95.31 97 ALA A C 1
ATOM 751 O O . ALA A 1 97 ? 2.484 -10.831 -0.003 1.00 95.31 97 ALA A O 1
ATOM 752 N N . LEU A 1 98 ? 0.718 -9.513 0.409 1.00 96.06 98 LEU A N 1
ATOM 753 C CA . LEU A 1 98 ? 1.227 -8.341 -0.294 1.00 96.06 98 LEU A CA 1
ATOM 754 C C . LEU A 1 98 ? 2.537 -7.813 0.311 1.00 96.06 98 LEU A C 1
ATOM 756 O O . LEU A 1 98 ? 3.449 -7.447 -0.435 1.00 96.06 98 LEU A O 1
ATOM 760 N N . PHE A 1 99 ? 2.660 -7.782 1.641 1.00 95.50 99 PHE A N 1
ATOM 761 C CA . PHE A 1 99 ? 3.908 -7.391 2.303 1.00 95.50 99 PHE A CA 1
ATOM 762 C C . PHE A 1 99 ? 5.028 -8.415 2.110 1.00 95.50 99 PHE A C 1
ATOM 764 O O . PHE A 1 99 ? 6.176 -8.019 1.910 1.00 95.50 99 PHE A O 1
ATOM 771 N N . VAL A 1 100 ? 4.710 -9.711 2.130 1.00 95.12 100 VAL A N 1
ATOM 772 C CA . VAL A 1 100 ? 5.683 -10.775 1.826 1.00 95.12 100 VAL A CA 1
ATOM 773 C C . VAL A 1 100 ? 6.186 -10.641 0.386 1.00 95.12 100 VAL A C 1
ATOM 775 O O . VAL A 1 100 ? 7.391 -10.618 0.149 1.00 95.12 100 VAL A O 1
ATOM 778 N N . ASP A 1 101 ? 5.275 -10.461 -0.569 1.00 95.31 101 ASP A N 1
ATOM 779 C CA . ASP A 1 101 ? 5.600 -10.239 -1.979 1.00 95.31 101 ASP A CA 1
ATOM 780 C C . ASP A 1 101 ? 6.422 -8.950 -2.177 1.00 95.31 101 ASP A C 1
ATOM 782 O O . ASP A 1 101 ? 7.350 -8.906 -2.979 1.00 95.31 101 ASP A O 1
ATOM 786 N N . PHE A 1 102 ? 6.155 -7.887 -1.412 1.00 95.88 102 PHE A N 1
ATOM 787 C CA . PHE A 1 102 ? 6.975 -6.664 -1.395 1.00 95.88 102 PHE A CA 1
ATOM 788 C C . PHE A 1 102 ? 8.409 -6.903 -0.951 1.00 95.88 102 PHE A C 1
ATOM 790 O O . PHE A 1 102 ? 9.330 -6.474 -1.648 1.00 95.88 102 PHE A O 1
ATOM 797 N N . GLU A 1 103 ? 8.585 -7.607 0.157 1.00 93.94 103 GLU A N 1
ATOM 798 C CA . GLU A 1 103 ? 9.901 -7.947 0.687 1.00 93.94 103 GLU A CA 1
ATOM 799 C C . GLU A 1 103 ? 10.687 -8.852 -0.276 1.00 93.94 103 GLU A C 1
ATOM 801 O O . GLU A 1 103 ? 11.899 -8.717 -0.381 1.00 93.94 103 GLU A O 1
ATOM 806 N N . ALA A 1 104 ? 10.000 -9.717 -1.029 1.00 94.06 104 ALA A N 1
ATOM 807 C CA . ALA A 1 104 ? 10.631 -10.637 -1.974 1.00 94.06 104 ALA A CA 1
ATOM 808 C C . ALA A 1 104 ? 10.974 -10.019 -3.343 1.00 94.06 104 ALA A C 1
ATOM 810 O O . ALA A 1 104 ? 11.943 -10.439 -3.972 1.00 94.06 104 ALA A O 1
ATOM 811 N N . THR A 1 105 ? 10.167 -9.074 -3.842 1.00 94.25 105 THR A N 1
ATOM 812 C CA . THR A 1 105 ? 10.241 -8.627 -5.253 1.00 94.25 105 THR A CA 1
ATOM 813 C C . THR A 1 105 ? 10.614 -7.165 -5.451 1.00 94.25 105 THR A C 1
ATOM 815 O O . THR A 1 105 ? 11.029 -6.795 -6.547 1.00 94.25 105 THR A O 1
ATOM 818 N N . ILE A 1 106 ? 10.419 -6.315 -4.439 1.00 93.06 106 ILE A N 1
ATOM 819 C CA . ILE A 1 106 ? 10.643 -4.868 -4.555 1.00 93.06 106 ILE A CA 1
ATOM 820 C C . ILE A 1 106 ? 11.741 -4.411 -3.600 1.00 93.06 106 ILE A C 1
ATOM 822 O O . ILE A 1 106 ? 12.561 -3.588 -3.996 1.00 93.06 106 ILE A O 1
ATOM 826 N N . TRP A 1 107 ? 11.751 -4.888 -2.354 1.00 93.69 107 TRP A N 1
ATOM 827 C CA . TRP A 1 107 ? 12.769 -4.517 -1.371 1.00 93.69 107 TRP A CA 1
ATOM 828 C C . TRP A 1 107 ? 14.083 -5.265 -1.624 1.00 93.69 107 TRP A C 1
ATOM 830 O O . TRP A 1 107 ? 14.120 -6.491 -1.617 1.00 93.69 107 TRP A O 1
ATOM 840 N N . GLU A 1 108 ? 15.171 -4.534 -1.830 1.00 92.38 108 GLU A N 1
ATOM 841 C CA . GLU A 1 108 ? 16.507 -5.073 -2.065 1.00 92.38 108 GLU A CA 1
ATOM 842 C C . GLU A 1 108 ? 17.445 -4.723 -0.904 1.00 92.38 108 GLU A C 1
ATOM 844 O O . GLU A 1 108 ? 17.235 -3.753 -0.180 1.00 92.38 108 GLU A O 1
ATOM 849 N N . ARG A 1 109 ? 18.551 -5.464 -0.748 1.00 84.94 109 ARG A N 1
ATOM 850 C CA . ARG A 1 109 ? 19.511 -5.218 0.351 1.00 84.94 109 ARG A CA 1
ATOM 851 C C . ARG A 1 109 ? 20.091 -3.803 0.341 1.00 84.94 109 ARG A C 1
ATOM 853 O O . ARG A 1 109 ? 20.344 -3.234 1.395 1.00 84.94 109 ARG A O 1
ATOM 860 N N . HIS A 1 110 ? 20.305 -3.236 -0.845 1.00 87.38 110 HIS A N 1
ATOM 861 C CA . HIS A 1 110 ? 20.846 -1.885 -0.972 1.00 87.38 110 HIS A CA 1
ATOM 862 C C . HIS A 1 110 ? 19.851 -0.816 -0.481 1.00 87.38 110 HIS A C 1
ATOM 864 O O . HIS A 1 110 ? 20.259 0.285 -0.108 1.00 87.38 110 HIS A O 1
ATOM 870 N N . ASP A 1 111 ? 18.547 -1.125 -0.451 1.00 89.12 111 ASP A N 1
ATOM 871 C CA . ASP A 1 111 ? 17.543 -0.223 0.105 1.00 89.12 111 ASP A CA 1
ATOM 872 C C . ASP A 1 111 ? 17.702 -0.090 1.618 1.00 89.12 111 ASP A C 1
ATOM 874 O O . ASP A 1 111 ? 17.564 1.015 2.134 1.00 89.12 111 ASP A O 1
ATOM 878 N N . ASP A 1 112 ? 18.053 -1.163 2.334 1.00 83.62 112 ASP A N 1
ATOM 879 C CA . ASP A 1 112 ? 18.263 -1.091 3.783 1.00 83.62 112 ASP A CA 1
ATOM 880 C C . ASP A 1 112 ? 19.334 -0.050 4.135 1.00 83.62 112 ASP A C 1
ATOM 882 O O . ASP A 1 112 ? 19.126 0.786 5.011 1.00 83.62 112 ASP A O 1
ATOM 886 N N . GLU A 1 113 ? 20.464 -0.055 3.430 1.00 84.25 113 GLU A N 1
ATOM 887 C CA . GLU A 1 113 ? 21.546 0.915 3.633 1.00 84.25 113 GLU A CA 1
ATOM 888 C C . GLU A 1 113 ? 21.126 2.329 3.218 1.00 84.25 113 GLU A C 1
ATOM 890 O O . GLU A 1 113 ? 21.336 3.30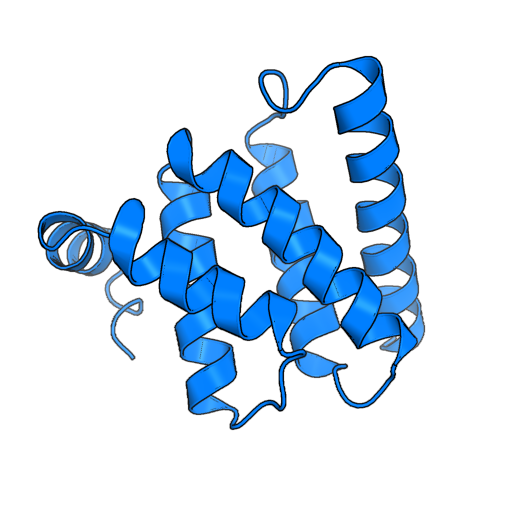0 3.954 1.00 84.25 113 GLU A O 1
ATOM 895 N N . ARG A 1 114 ? 20.468 2.447 2.061 1.00 85.69 114 ARG A N 1
ATOM 896 C CA . ARG A 1 114 ? 20.007 3.728 1.524 1.00 85.69 114 ARG A CA 1
ATOM 897 C C . ARG A 1 114 ? 18.989 4.400 2.443 1.00 85.69 114 ARG A C 1
ATOM 899 O O . ARG A 1 114 ? 19.138 5.581 2.751 1.00 85.69 114 ARG A O 1
ATOM 906 N N . PHE A 1 115 ? 17.959 3.683 2.886 1.00 83.69 115 PHE A N 1
ATOM 907 C CA . PHE A 1 115 ? 16.930 4.248 3.759 1.00 83.69 115 PHE A CA 1
ATOM 908 C C . PHE A 1 115 ? 17.457 4.505 5.169 1.00 83.69 115 PHE A C 1
ATOM 910 O O . PHE A 1 115 ? 17.065 5.510 5.747 1.00 83.69 115 PHE A O 1
ATOM 917 N N . LYS A 1 116 ? 18.402 3.707 5.688 1.00 80.12 116 LYS A N 1
ATOM 918 C CA . LYS A 1 116 ? 19.120 4.034 6.935 1.00 80.12 116 LYS A CA 1
ATOM 919 C C . LYS A 1 116 ? 19.874 5.356 6.852 1.00 80.12 116 LYS A C 1
ATOM 921 O O . LYS A 1 116 ? 19.861 6.124 7.807 1.00 80.12 116 LYS A O 1
ATOM 926 N N . SER A 1 117 ? 20.526 5.623 5.721 1.00 78.50 117 SER A N 1
ATOM 927 C CA . SER A 1 117 ? 21.276 6.865 5.519 1.00 78.50 117 SER A CA 1
ATOM 928 C C . SER A 1 117 ? 20.358 8.082 5.364 1.00 78.50 117 SER A C 1
ATOM 930 O O . SER A 1 117 ? 20.604 9.113 5.986 1.00 78.50 117 SER A O 1
ATOM 932 N N . ILE A 1 118 ? 19.292 7.968 4.563 1.00 74.31 118 ILE A N 1
ATOM 933 C CA . ILE A 1 118 ? 18.376 9.087 4.277 1.00 74.31 118 ILE A CA 1
ATOM 934 C C . ILE A 1 118 ? 17.418 9.340 5.453 1.00 74.31 118 ILE A C 1
ATOM 936 O O . ILE A 1 118 ? 17.041 10.479 5.722 1.00 74.31 118 ILE A O 1
ATOM 940 N N . TYR A 1 119 ? 17.036 8.284 6.167 1.00 68.81 119 TYR A N 1
ATOM 941 C CA . TYR A 1 119 ? 16.098 8.319 7.281 1.00 68.81 119 TYR A CA 1
ATOM 942 C C . TYR A 1 119 ? 16.694 7.530 8.460 1.00 68.81 119 TYR A C 1
ATOM 944 O O . TYR A 1 119 ? 16.410 6.345 8.623 1.00 68.81 119 TYR A O 1
ATOM 952 N N . PRO A 1 120 ? 17.496 8.168 9.329 1.00 63.72 120 PRO A N 1
ATOM 953 C CA . PRO A 1 120 ? 18.187 7.486 10.431 1.00 63.72 120 PRO A CA 1
ATOM 954 C C . PRO A 1 120 ? 17.249 6.709 11.368 1.00 63.72 120 PRO A C 1
ATOM 956 O O . PRO A 1 120 ? 17.620 5.678 11.918 1.00 63.72 120 PRO A O 1
ATOM 959 N N . ASN A 1 121 ? 16.000 7.168 11.490 1.00 61.22 121 ASN A N 1
ATOM 960 C CA . ASN A 1 121 ? 14.962 6.555 12.325 1.00 61.22 121 ASN A CA 1
ATOM 961 C C . ASN A 1 121 ? 14.189 5.418 11.628 1.00 61.22 121 ASN A C 1
ATOM 963 O O . ASN A 1 121 ? 13.199 4.930 12.162 1.00 61.22 121 ASN A O 1
ATOM 967 N N . PHE A 1 122 ? 14.586 5.029 10.416 1.00 56.12 122 PHE A N 1
ATOM 968 C CA . PHE A 1 122 ? 13.898 4.016 9.614 1.00 56.12 122 PHE A CA 1
ATOM 969 C C . PHE A 1 122 ? 14.233 2.582 10.048 1.00 56.12 122 PHE A C 1
ATOM 971 O O . PHE A 1 122 ? 13.474 1.657 9.772 1.00 56.12 122 PHE A O 1
ATOM 978 N N . CYS A 1 123 ? 15.351 2.392 10.753 1.00 46.91 123 CYS A N 1
ATOM 979 C CA . CYS A 1 123 ? 15.630 1.156 11.478 1.00 46.91 123 CYS A CA 1
ATOM 980 C C . CYS A 1 123 ? 14.921 1.168 12.826 1.00 46.91 123 CYS A C 1
ATOM 982 O O . CYS A 1 123 ? 15.413 1.772 13.778 1.00 46.91 123 CYS A O 1
ATOM 984 N N . ILE A 1 124 ? 13.790 0.475 12.899 1.00 46.69 124 ILE A N 1
ATOM 985 C CA . ILE A 1 124 ? 13.186 0.025 14.153 1.00 46.69 124 ILE A CA 1
ATOM 986 C C . ILE A 1 124 ? 13.071 -1.490 14.074 1.00 46.69 124 ILE A C 1
ATOM 988 O O . ILE A 1 124 ? 12.596 -1.973 13.020 1.00 46.69 124 ILE A O 1
#

Radius of gyration: 14.04 Å; chains: 1; bounding box: 36×28×32 Å